Protein AF-A0A8S3IXT1-F1 (afdb_monomer)

Sequence (117 aa):
MEQIDNKIVPDGGWGWMIVLASFSIHFIMDGITYSMGLVFLDPMRAQLSLDRASVSAIFGILPAVTLGAGPIATVLTNMYGCRAVAIGGSCLASFGFLLSRLWANVWFYYFTIGIMG

InterPro domains:
  IPR036259 MFS transporter superfamily [SSF103473] (10-117)
  IPR050327 Proton-linked Monocarboxylate Transporter [PTHR11360] (10-116)

Solvent-accessible surface area (backbone atoms only — not comparable to full-atom values): 6520 Å² total; per-residue (Å²): 131,85,78,74,74,79,71,62,70,92,53,86,65,51,62,58,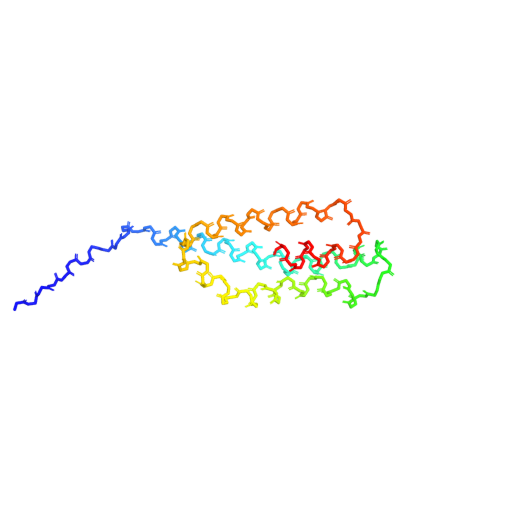56,52,52,54,50,54,50,50,52,51,52,52,52,53,46,49,53,59,46,45,51,69,69,43,39,65,60,49,24,67,74,68,72,51,57,69,67,65,50,51,45,31,50,53,38,24,60,52,44,61,64,66,39,48,66,59,53,51,55,46,30,74,75,63,33,63,68,56,48,52,52,53,50,52,53,44,22,52,48,16,56,60,54,47,74,78,54,101,42,72,71,51,39,39,45,19,49,10,68,41,64

Radius of gyration: 19.4 Å; Cα contacts (8 Å, |Δi|>4): 72; chains: 1; bounding box: 42×27×66 Å

Secondary structure (DSSP, 8-state):
---------TTTTTHHHHHHHHHHHHHHHHHHHHHHHHHSHHHHHHHHT--HHHHHHHHHHHHHHHHHTHHHHHHHHHHH-HHHHHHHHHHHHHHHHHHHTT---HHHHIIIIII--

Structure (mmCIF, N/CA/C/O backbone):
data_AF-A0A8S3IXT1-F1
#
_entry.id   AF-A0A8S3IXT1-F1
#
loop_
_atom_site.group_PDB
_atom_site.id
_atom_site.type_symbol
_atom_site.label_atom_id
_atom_site.label_alt_id
_atom_site.label_comp_id
_atom_site.label_asym_id
_atom_site.label_entity_id
_atom_site.label_seq_id
_atom_site.pdbx_PDB_ins_code
_atom_site.Cartn_x
_atom_site.Cartn_y
_atom_site.Cartn_z
_atom_site.occupancy
_atom_site.B_iso_or_equiv
_atom_site.auth_seq_id
_atom_site.auth_comp_id
_atom_site.auth_asym_id
_atom_site.auth_atom_id
_atom_site.pdbx_PDB_model_num
ATOM 1 N N . MET A 1 1 ? -24.420 -14.222 43.954 1.00 39.78 1 MET A N 1
ATOM 2 C CA . MET A 1 1 ? -25.395 -13.695 42.981 1.00 39.78 1 MET A CA 1
ATOM 3 C C . MET A 1 1 ? -24.589 -13.269 41.780 1.00 39.78 1 MET A C 1
ATOM 5 O O . MET A 1 1 ? -23.978 -12.209 41.813 1.00 39.78 1 MET A O 1
ATOM 9 N N . GLU A 1 2 ? -24.469 -14.182 40.821 1.00 48.75 2 GLU A N 1
ATOM 10 C CA . GLU A 1 2 ? -23.808 -13.955 39.541 1.00 48.75 2 GLU A CA 1
ATOM 11 C C . GLU A 1 2 ? -24.451 -12.721 38.901 1.00 48.75 2 GLU A C 1
ATOM 13 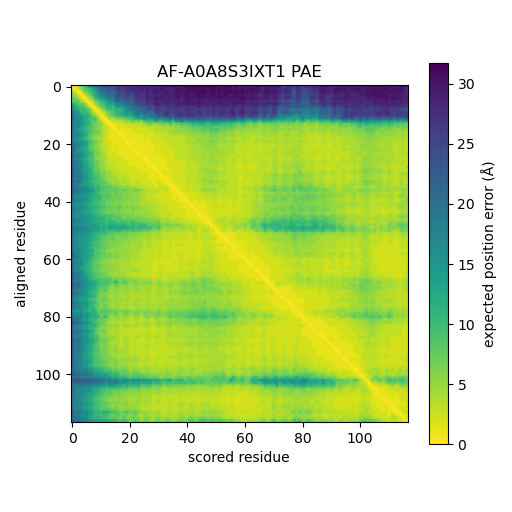O O . GLU A 1 2 ? -25.619 -12.755 38.515 1.00 48.75 2 GLU A O 1
ATOM 18 N N . GLN A 1 3 ? -23.738 -11.596 38.883 1.00 49.22 3 GLN A N 1
ATOM 19 C CA . GLN A 1 3 ? -24.082 -10.496 37.995 1.00 49.22 3 GLN A CA 1
ATOM 20 C C . GLN A 1 3 ? -23.773 -11.022 36.600 1.00 49.22 3 GLN A C 1
ATOM 22 O O . GLN A 1 3 ? -22.636 -10.950 36.140 1.00 49.22 3 GLN A O 1
ATOM 27 N N . ILE A 1 4 ? -24.774 -11.648 35.982 1.00 57.12 4 ILE A N 1
ATOM 28 C CA . ILE A 1 4 ? -24.783 -11.903 34.551 1.00 57.12 4 ILE A CA 1
ATOM 29 C C . ILE A 1 4 ? -24.755 -10.504 33.946 1.00 57.12 4 ILE A C 1
ATOM 31 O O . ILE A 1 4 ? -25.790 -9.845 33.847 1.00 57.12 4 ILE A O 1
ATOM 35 N N . ASP A 1 5 ? -23.544 -10.011 33.686 1.00 57.66 5 ASP A N 1
ATOM 36 C CA . ASP A 1 5 ? -23.299 -8.834 32.876 1.00 57.66 5 ASP A CA 1
ATOM 37 C C . ASP A 1 5 ? -24.062 -9.095 31.584 1.00 57.66 5 ASP A C 1
ATOM 39 O O . ASP A 1 5 ? -23.654 -9.905 30.747 1.00 57.66 5 ASP A O 1
ATOM 43 N N . ASN A 1 6 ? -25.252 -8.500 31.487 1.00 52.72 6 ASN A N 1
ATOM 44 C CA . ASN A 1 6 ? -26.011 -8.378 30.260 1.00 52.72 6 ASN A CA 1
ATOM 45 C C . ASN A 1 6 ? -25.159 -7.469 29.384 1.00 52.72 6 ASN A C 1
ATOM 47 O O . ASN A 1 6 ? -25.435 -6.281 29.225 1.00 52.72 6 ASN A O 1
ATOM 51 N N . LYS A 1 7 ? -24.074 -8.036 28.858 1.00 57.47 7 LYS A N 1
ATOM 52 C CA . LYS A 1 7 ? -23.223 -7.434 27.863 1.00 57.47 7 LYS A CA 1
ATOM 53 C C . LYS A 1 7 ? -24.076 -7.423 26.614 1.00 57.47 7 LYS A C 1
ATOM 55 O O . LYS A 1 7 ? -24.051 -8.357 25.815 1.00 57.47 7 LYS A O 1
ATOM 60 N N . ILE A 1 8 ? -24.933 -6.404 26.543 1.00 59.31 8 ILE A N 1
ATOM 61 C CA . ILE A 1 8 ? -25.712 -6.019 25.377 1.00 59.31 8 ILE A CA 1
ATOM 62 C C . ILE A 1 8 ? -24.760 -6.234 24.213 1.00 59.31 8 ILE A C 1
ATOM 64 O O . ILE A 1 8 ? -23.667 -5.667 24.244 1.00 59.31 8 ILE A O 1
ATOM 68 N N . VAL A 1 9 ? -25.101 -7.135 23.283 1.00 59.81 9 VAL A N 1
ATOM 69 C CA . VAL A 1 9 ? -24.277 -7.395 22.096 1.00 59.81 9 VAL A CA 1
ATOM 70 C C . VAL A 1 9 ? -23.877 -6.026 21.549 1.00 59.81 9 VAL A C 1
ATOM 72 O O . VAL A 1 9 ? -24.784 -5.304 21.131 1.00 59.81 9 VAL A O 1
ATOM 75 N N . PRO A 1 10 ? -22.590 -5.629 21.635 1.00 63.59 10 PRO A N 1
ATOM 76 C CA . PRO A 1 10 ? -22.231 -4.211 21.756 1.00 63.59 10 PRO A CA 1
ATOM 77 C C . PRO A 1 10 ? -22.604 -3.342 20.551 1.00 63.59 10 PRO A C 1
ATOM 79 O O . PRO A 1 10 ? -22.486 -2.128 20.620 1.00 63.59 10 PRO A O 1
ATOM 82 N N . ASP A 1 11 ? -23.113 -3.950 19.480 1.00 62.12 11 ASP A N 1
ATOM 83 C CA . ASP A 1 11 ? -23.242 -3.338 18.171 1.00 62.12 11 ASP A CA 1
ATOM 84 C C . ASP A 1 11 ? -24.508 -3.746 17.390 1.00 62.12 11 ASP A C 1
ATOM 86 O O . ASP A 1 11 ? -24.635 -3.386 16.227 1.00 62.12 11 ASP A O 1
ATOM 90 N N . GLY A 1 12 ? -25.458 -4.506 17.955 1.00 69.31 12 GLY A N 1
ATOM 91 C CA . GLY A 1 12 ? -26.777 -4.727 17.319 1.00 69.31 12 GLY A CA 1
ATOM 92 C C . GLY A 1 12 ? -26.772 -5.203 15.847 1.00 69.31 12 GLY A C 1
ATOM 93 O O . GLY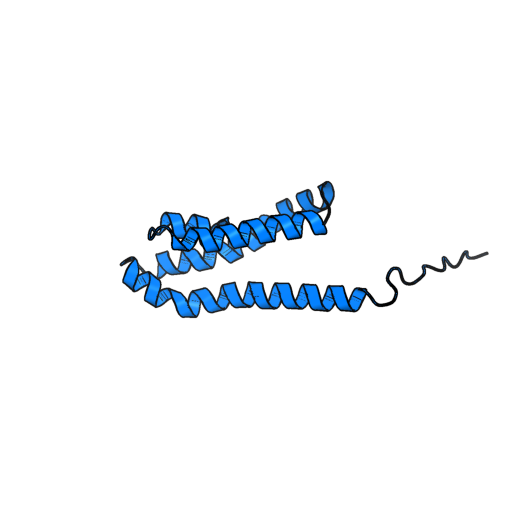 A 1 12 ? -27.691 -4.879 15.101 1.00 69.31 12 GLY A O 1
ATOM 94 N N . GLY A 1 13 ? -25.736 -5.932 15.408 1.00 80.75 13 GLY A N 1
ATOM 95 C CA . GLY A 1 13 ? -25.568 -6.396 14.021 1.00 80.75 13 GLY A CA 1
ATOM 96 C C . GLY A 1 13 ? -24.588 -5.588 13.153 1.00 80.75 13 GLY A C 1
ATOM 97 O O . GLY A 1 13 ? -24.221 -6.064 12.078 1.00 80.75 13 GLY A O 1
ATOM 98 N N . TRP A 1 14 ? -24.074 -4.442 13.621 1.00 85.06 14 TRP A N 1
ATOM 99 C CA . TRP A 1 14 ? -23.058 -3.638 12.913 1.00 85.06 14 TRP A CA 1
ATOM 100 C C . TRP A 1 14 ? -21.764 -4.404 12.601 1.00 85.06 14 TRP A C 1
ATOM 102 O O . TRP A 1 14 ? -21.058 -4.053 11.655 1.00 85.06 14 TRP A O 1
ATOM 112 N N . GLY A 1 15 ? -21.488 -5.497 13.320 1.00 87.69 15 GLY A N 1
ATOM 113 C CA . GLY A 1 15 ? -20.376 -6.400 13.018 1.00 87.69 15 GLY A CA 1
ATOM 114 C C . GLY A 1 15 ? -20.361 -6.890 11.563 1.00 87.69 15 GLY A C 1
ATOM 115 O O . GLY A 1 15 ? -19.292 -6.957 10.964 1.00 87.69 15 GLY A O 1
ATOM 116 N N . TRP A 1 16 ? -21.523 -7.136 10.942 1.00 89.75 16 TRP A N 1
ATOM 117 C CA . TRP A 1 16 ? -21.587 -7.548 9.531 1.00 89.75 16 TRP A CA 1
ATOM 118 C C . TRP A 1 16 ? -21.101 -6.464 8.565 1.00 89.75 16 TRP A C 1
ATOM 120 O O . TRP A 1 16 ? -20.443 -6.778 7.573 1.00 89.75 16 TRP A O 1
ATOM 130 N N . MET A 1 17 ? -21.359 -5.190 8.871 1.00 91.00 17 MET A N 1
ATOM 131 C CA . MET A 1 17 ? -20.857 -4.072 8.067 1.00 91.00 17 MET A CA 1
ATOM 132 C C . MET A 1 17 ? -19.336 -3.963 8.157 1.00 91.00 17 MET A C 1
ATOM 134 O O . MET A 1 17 ? -18.680 -3.693 7.154 1.00 91.00 17 MET A O 1
ATOM 138 N N . ILE A 1 18 ? -18.768 -4.221 9.339 1.00 89.69 18 ILE A N 1
ATOM 139 C CA . ILE A 1 18 ? -17.315 -4.243 9.543 1.00 89.69 18 ILE A CA 1
ATOM 140 C C . ILE A 1 18 ? -16.692 -5.388 8.739 1.00 89.69 18 ILE A C 1
ATOM 142 O O . ILE A 1 18 ? -15.716 -5.162 8.033 1.00 89.69 18 ILE A O 1
ATOM 146 N N . VAL A 1 19 ? -17.288 -6.586 8.765 1.00 92.31 19 VAL A N 1
ATOM 147 C CA . VAL A 1 19 ? -16.819 -7.735 7.970 1.00 92.31 19 VAL A CA 1
ATOM 148 C C . VAL A 1 19 ? -16.838 -7.421 6.473 1.00 92.31 19 VAL A C 1
ATOM 150 O O . VAL A 1 19 ? -15.839 -7.649 5.791 1.00 92.31 19 VAL A O 1
ATOM 153 N N . LEU A 1 20 ? -17.936 -6.853 5.964 1.00 94.56 20 LEU A N 1
ATOM 154 C CA . LEU A 1 20 ? -18.048 -6.470 4.556 1.00 94.56 20 LEU A CA 1
ATOM 155 C C . LEU A 1 20 ? -17.011 -5.403 4.171 1.00 94.56 20 LEU A C 1
ATOM 157 O O . LEU A 1 20 ? -16.395 -5.496 3.107 1.00 94.56 20 LEU A O 1
ATOM 161 N N . ALA A 1 21 ? -16.787 -4.414 5.039 1.00 91.50 21 ALA A N 1
ATOM 162 C CA . ALA A 1 21 ? -15.780 -3.381 4.827 1.00 91.50 21 ALA A CA 1
ATOM 163 C C . ALA A 1 21 ? -14.362 -3.970 4.811 1.00 91.50 21 ALA A C 1
ATOM 165 O O . ALA A 1 21 ? -13.603 -3.711 3.879 1.00 91.50 21 ALA A O 1
ATOM 166 N N . SER A 1 22 ? -14.018 -4.812 5.788 1.00 92.00 22 SER A N 1
ATOM 167 C CA . SER A 1 22 ? -12.726 -5.496 5.843 1.00 92.00 22 SER A CA 1
ATOM 168 C C . SER A 1 22 ? -12.501 -6.368 4.613 1.00 92.00 22 SER A C 1
ATOM 170 O O . SER A 1 22 ? -11.438 -6.277 4.006 1.00 92.00 22 SER A O 1
ATOM 172 N N . PHE A 1 23 ? -13.493 -7.159 4.200 1.00 94.31 23 PHE A N 1
ATOM 173 C CA . PHE A 1 23 ? -13.407 -7.965 2.982 1.00 94.31 23 PHE A CA 1
ATOM 174 C C . PHE A 1 23 ? -13.149 -7.098 1.745 1.00 94.31 23 PHE A C 1
ATOM 176 O O . PHE A 1 23 ? -12.244 -7.390 0.970 1.00 94.31 23 PHE A O 1
ATOM 183 N N . SER A 1 24 ? -13.897 -6.003 1.592 1.00 95.19 24 SER A N 1
ATOM 184 C CA . SER A 1 24 ? -13.762 -5.103 0.441 1.00 95.19 24 SER A CA 1
ATOM 185 C C . SER A 1 24 ? -12.373 -4.467 0.369 1.00 95.19 24 SER A C 1
ATOM 187 O O . SER A 1 24 ? -11.792 -4.390 -0.709 1.00 95.19 24 SER A O 1
ATOM 189 N N . ILE A 1 25 ? -11.814 -4.053 1.512 1.00 91.88 25 ILE A N 1
ATOM 190 C CA . ILE A 1 25 ? -10.465 -3.473 1.578 1.00 91.88 25 ILE A CA 1
ATOM 191 C C . ILE A 1 25 ? -9.415 -4.498 1.142 1.00 91.88 25 ILE A C 1
ATOM 193 O O . ILE A 1 25 ? -8.594 -4.181 0.288 1.00 91.88 25 ILE A O 1
ATOM 197 N N . HIS A 1 26 ? -9.458 -5.723 1.677 1.00 91.25 26 HIS A N 1
ATOM 198 C CA . HIS A 1 26 ? -8.494 -6.764 1.302 1.00 91.25 26 HIS A CA 1
ATOM 199 C C . HIS A 1 26 ? -8.647 -7.161 -0.167 1.00 91.25 26 HIS A C 1
ATOM 201 O O . HIS A 1 26 ? -7.656 -7.248 -0.879 1.00 91.25 26 HIS A O 1
ATOM 207 N N . PHE A 1 27 ? -9.883 -7.309 -0.651 1.00 94.50 27 PHE A N 1
ATOM 208 C CA . PHE A 1 27 ? -10.148 -7.617 -2.054 1.00 94.50 27 PHE A CA 1
ATOM 209 C C . PHE A 1 27 ? -9.549 -6.569 -3.001 1.00 94.50 27 PHE A C 1
ATOM 211 O O . PHE A 1 27 ? -8.923 -6.923 -3.998 1.00 94.50 27 PHE A O 1
ATOM 218 N N . ILE A 1 28 ? -9.706 -5.280 -2.681 1.00 92.19 28 ILE A N 1
ATOM 219 C CA . ILE A 1 28 ? -9.138 -4.191 -3.482 1.00 92.19 28 ILE A CA 1
ATOM 220 C C . ILE A 1 28 ? -7.607 -4.188 -3.381 1.00 92.19 28 ILE A C 1
ATOM 222 O O . ILE A 1 28 ? -6.941 -4.133 -4.411 1.00 92.19 28 ILE A O 1
ATOM 226 N N . MET A 1 29 ? -7.044 -4.270 -2.173 1.00 90.06 29 MET A N 1
ATOM 227 C CA . MET A 1 29 ? -5.593 -4.180 -1.957 1.00 90.06 29 MET A CA 1
ATOM 228 C C . MET A 1 29 ? -4.829 -5.357 -2.567 1.00 90.06 29 MET A C 1
ATOM 230 O O . MET A 1 29 ? -3.855 -5.155 -3.298 1.00 90.06 29 MET A O 1
ATOM 234 N N . ASP A 1 30 ? -5.299 -6.582 -2.340 1.00 90.31 30 ASP A N 1
ATOM 235 C CA . ASP A 1 30 ? -4.706 -7.777 -2.941 1.00 90.31 30 ASP A CA 1
ATOM 236 C C . ASP A 1 30 ? -4.933 -7.776 -4.457 1.00 90.31 30 ASP A C 1
ATOM 238 O O . ASP A 1 30 ? -4.028 -8.096 -5.230 1.00 90.31 30 ASP A O 1
ATOM 242 N N . GLY A 1 31 ? -6.115 -7.335 -4.904 1.00 91.69 31 GLY A N 1
ATOM 243 C CA . GLY A 1 31 ? -6.430 -7.162 -6.318 1.00 91.69 31 GLY A CA 1
ATOM 244 C C . GLY A 1 31 ? -5.439 -6.238 -7.025 1.00 91.69 31 GLY A C 1
ATOM 245 O O . GLY A 1 31 ? -4.912 -6.607 -8.075 1.00 91.69 31 GLY A O 1
ATOM 246 N N . ILE A 1 32 ? -5.135 -5.076 -6.440 1.00 88.94 32 ILE A N 1
ATOM 247 C CA . ILE A 1 32 ? -4.137 -4.127 -6.953 1.00 88.94 32 ILE A CA 1
ATOM 248 C C . ILE A 1 32 ? -2.749 -4.774 -6.964 1.00 88.94 32 ILE A C 1
ATOM 250 O O . ILE A 1 32 ? -2.102 -4.811 -8.011 1.00 88.94 32 ILE A O 1
ATOM 254 N N . THR A 1 33 ? -2.321 -5.344 -5.838 1.00 88.81 33 THR A N 1
ATOM 255 C CA . THR A 1 33 ? -0.972 -5.905 -5.667 1.00 88.81 33 THR A CA 1
ATOM 256 C C . THR A 1 33 ? -0.664 -6.992 -6.699 1.00 88.81 33 THR A C 1
ATOM 258 O O . THR A 1 33 ? 0.373 -6.947 -7.365 1.00 88.81 33 THR A O 1
ATOM 261 N N . TYR A 1 34 ? -1.580 -7.944 -6.897 1.00 86.62 34 TYR A N 1
ATOM 262 C CA . TYR A 1 34 ? -1.359 -9.055 -7.823 1.00 86.62 34 TYR A CA 1
ATOM 263 C C . TYR A 1 34 ? -1.643 -8.692 -9.283 1.00 86.62 34 TYR A C 1
ATOM 265 O O . TYR A 1 34 ? -0.928 -9.146 -10.180 1.00 86.62 34 TYR A O 1
ATOM 273 N N . SER A 1 35 ? -2.649 -7.854 -9.552 1.00 91.19 35 SER A N 1
ATOM 274 C CA . SER A 1 35 ? -3.000 -7.503 -10.934 1.00 91.19 35 SER A CA 1
ATOM 275 C C . SER A 1 35 ? -2.005 -6.524 -11.542 1.00 91.19 35 SER A C 1
ATOM 277 O O . SER A 1 35 ? -1.694 -6.637 -12.728 1.00 91.19 35 SER A O 1
ATOM 279 N N . MET A 1 36 ? -1.470 -5.577 -10.760 1.00 87.19 36 MET A N 1
ATOM 280 C CA . MET A 1 36 ? -0.553 -4.575 -11.303 1.00 87.19 36 MET A CA 1
ATOM 281 C C . MET A 1 36 ? 0.740 -5.201 -11.827 1.00 87.19 36 MET A C 1
ATOM 283 O O . MET A 1 36 ? 1.166 -4.877 -12.935 1.00 87.19 36 MET A O 1
ATOM 287 N N . GLY A 1 37 ? 1.321 -6.142 -11.078 1.00 84.56 37 GLY A N 1
ATOM 288 C CA . GLY A 1 37 ? 2.524 -6.857 -11.502 1.00 84.56 37 GLY A CA 1
ATOM 289 C C . GLY A 1 37 ? 2.312 -7.728 -12.743 1.00 84.56 37 GLY A C 1
ATOM 290 O O . GLY A 1 37 ? 3.234 -7.894 -13.533 1.00 84.56 37 GLY A O 1
ATOM 291 N N . LEU A 1 38 ? 1.101 -8.246 -12.962 1.00 88.94 38 LEU A N 1
ATOM 292 C CA . LEU A 1 38 ? 0.780 -9.022 -14.164 1.00 88.94 38 LEU A CA 1
ATOM 293 C C . LEU A 1 38 ? 0.518 -8.133 -15.385 1.00 88.94 38 LEU A C 1
ATOM 295 O O . LEU A 1 38 ? 0.991 -8.435 -16.476 1.00 88.94 38 LEU A O 1
ATOM 299 N N . VAL A 1 39 ? -0.231 -7.041 -15.214 1.00 90.56 39 VAL A N 1
ATOM 300 C CA . VAL A 1 39 ? -0.703 -6.204 -16.328 1.00 90.56 39 VAL A CA 1
ATOM 301 C C . VAL A 1 39 ? 0.327 -5.152 -16.745 1.00 90.56 39 VAL A C 1
ATOM 303 O O . VAL A 1 39 ? 0.487 -4.889 -17.936 1.00 90.56 39 VAL A O 1
ATOM 306 N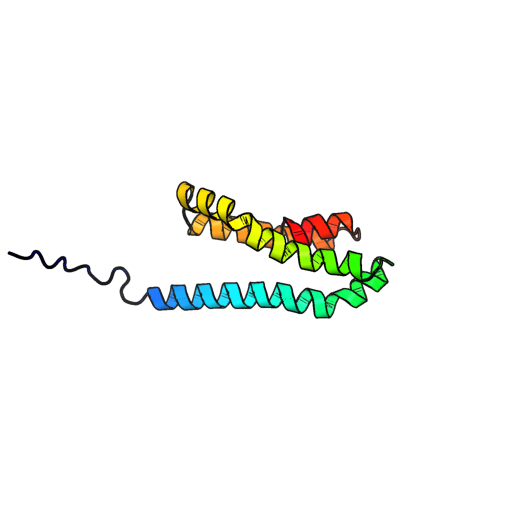 N . PHE A 1 40 ? 1.036 -4.538 -15.794 1.00 87.94 40 PHE A N 1
ATOM 307 C CA . PHE A 1 40 ? 1.894 -3.377 -16.067 1.00 87.94 40 PHE A CA 1
ATOM 308 C C . PHE A 1 40 ? 3.380 -3.701 -16.192 1.00 87.94 40 PHE A C 1
ATOM 310 O O . PHE A 1 40 ? 4.134 -2.841 -16.641 1.00 87.94 40 PHE A O 1
ATOM 317 N N . LEU A 1 41 ? 3.818 -4.919 -15.868 1.00 89.69 41 LEU A N 1
ATOM 318 C CA . LEU A 1 41 ? 5.238 -5.276 -15.901 1.00 89.69 41 LEU A CA 1
ATOM 319 C C . LEU A 1 41 ? 5.849 -5.160 -17.301 1.00 89.69 41 LEU A C 1
ATOM 321 O O . LEU A 1 41 ? 6.866 -4.485 -17.457 1.00 89.69 41 LEU A O 1
ATOM 325 N N . ASP A 1 42 ? 5.248 -5.767 -18.326 1.00 89.94 42 ASP A N 1
ATOM 326 C CA . ASP A 1 42 ? 5.796 -5.693 -19.687 1.00 89.94 42 ASP A CA 1
ATOM 327 C C . ASP A 1 42 ? 5.671 -4.276 -20.302 1.00 89.94 42 ASP A C 1
ATOM 329 O O . ASP A 1 42 ? 6.665 -3.791 -20.854 1.00 89.94 42 ASP A O 1
ATOM 333 N N . PRO A 1 43 ? 4.541 -3.547 -20.155 1.00 89.56 43 PRO A N 1
ATOM 334 C CA . PRO A 1 43 ? 4.445 -2.148 -20.581 1.00 89.56 43 PRO A CA 1
ATOM 335 C C . PRO A 1 43 ? 5.464 -1.219 -19.905 1.00 89.56 43 PRO A C 1
ATOM 337 O O . PRO A 1 43 ? 6.131 -0.442 -20.589 1.00 89.56 43 PRO A O 1
ATOM 340 N N . MET A 1 44 ? 5.633 -1.308 -18.581 1.00 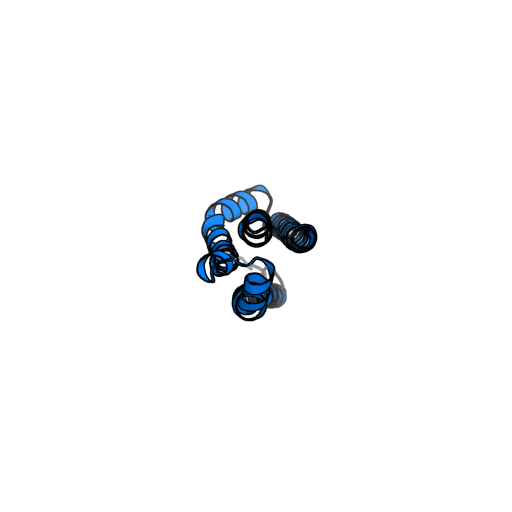88.44 44 MET A N 1
ATOM 341 C CA . MET A 1 44 ? 6.598 -0.476 -17.851 1.00 88.44 44 MET A CA 1
ATOM 342 C C . MET A 1 44 ? 8.036 -0.823 -18.221 1.00 88.44 44 MET A C 1
ATOM 344 O O . MET A 1 44 ? 8.868 0.072 -18.359 1.00 88.44 44 MET A O 1
ATOM 348 N N . ARG A 1 45 ? 8.334 -2.107 -18.444 1.00 90.12 45 ARG A N 1
ATOM 349 C CA . ARG A 1 45 ? 9.638 -2.547 -18.946 1.00 90.12 45 ARG A CA 1
ATOM 350 C C . ARG A 1 45 ? 9.960 -1.918 -20.298 1.00 90.12 45 ARG A C 1
ATOM 352 O O . ARG A 1 45 ? 11.069 -1.420 -20.475 1.00 90.12 45 ARG A O 1
ATOM 359 N N . ALA A 1 46 ? 9.004 -1.913 -21.227 1.00 88.56 46 ALA A N 1
ATOM 360 C CA . ALA A 1 46 ? 9.185 -1.306 -22.542 1.00 88.56 46 ALA A CA 1
ATOM 361 C C . ALA A 1 46 ? 9.378 0.219 -22.456 1.00 88.56 46 ALA A C 1
ATOM 363 O O . ALA A 1 46 ? 10.232 0.766 -23.146 1.00 88.56 46 ALA A O 1
ATOM 364 N N . GLN A 1 47 ? 8.633 0.899 -21.580 1.00 87.06 47 GLN A N 1
ATOM 365 C CA . GLN A 1 47 ? 8.732 2.352 -21.401 1.00 87.06 47 GLN A CA 1
ATOM 366 C C . GLN A 1 47 ? 10.035 2.789 -20.723 1.00 87.06 47 GLN A C 1
ATOM 368 O O . GLN A 1 47 ? 10.637 3.779 -21.126 1.00 87.06 47 GLN A O 1
ATOM 373 N N . LEU A 1 48 ? 10.481 2.055 -19.703 1.00 85.31 48 LEU A N 1
ATOM 374 C CA . LEU A 1 48 ? 11.673 2.393 -18.923 1.00 85.31 48 LEU A CA 1
ATOM 375 C C . LEU A 1 48 ? 12.962 1.804 -19.515 1.00 85.31 48 LEU A C 1
ATOM 377 O O . LEU A 1 48 ? 14.046 2.184 -19.084 1.00 85.31 48 LEU A O 1
ATOM 381 N N . SER A 1 49 ? 12.861 0.889 -20.488 1.00 87.00 49 SER A N 1
ATOM 382 C CA . SER A 1 49 ? 13.995 0.143 -21.064 1.00 87.00 49 SER A CA 1
ATOM 383 C C . SER A 1 49 ? 14.879 -0.534 -20.003 1.00 87.00 49 SER A C 1
ATOM 385 O O . SER A 1 49 ? 16.099 -0.610 -20.142 1.00 87.00 49 SER A O 1
ATOM 387 N N . LEU A 1 50 ? 14.260 -1.017 -18.922 1.00 88.56 50 LEU A N 1
ATOM 388 C CA . LEU A 1 50 ? 14.936 -1.679 -17.804 1.00 88.56 50 LEU A CA 1
ATOM 389 C C . LEU A 1 50 ? 14.797 -3.199 -17.869 1.00 88.56 50 LEU A C 1
ATOM 391 O O . LEU A 1 50 ? 14.009 -3.751 -18.642 1.00 88.56 50 LEU A O 1
ATOM 395 N N . ASP A 1 51 ? 15.571 -3.885 -17.030 1.00 90.38 51 ASP A N 1
ATOM 396 C CA . ASP A 1 51 ? 15.417 -5.321 -16.858 1.00 90.38 51 ASP A CA 1
ATOM 397 C C . ASP A 1 51 ? 14.096 -5.670 -16.150 1.00 90.38 51 ASP A C 1
ATOM 399 O O . ASP A 1 51 ? 13.557 -4.900 -15.345 1.00 90.38 51 ASP A O 1
ATOM 403 N N . ARG A 1 52 ? 13.584 -6.870 -16.440 1.00 88.38 52 ARG A N 1
ATOM 404 C CA . ARG A 1 52 ? 12.363 -7.399 -15.827 1.00 88.38 52 ARG A CA 1
ATOM 405 C C . ARG A 1 52 ? 12.479 -7.446 -14.303 1.00 88.38 52 ARG A C 1
ATOM 407 O O . ARG A 1 52 ? 11.493 -7.139 -13.637 1.00 88.38 52 ARG A O 1
ATOM 414 N N . ALA A 1 53 ? 13.651 -7.775 -13.753 1.00 90.94 53 ALA A N 1
ATOM 415 C CA . ALA A 1 53 ? 13.849 -7.833 -12.309 1.00 90.94 53 ALA A CA 1
ATOM 416 C C . ALA A 1 53 ? 13.634 -6.461 -11.652 1.00 90.94 53 ALA A C 1
ATOM 418 O O . ALA A 1 53 ? 12.891 -6.361 -10.676 1.00 90.94 53 ALA A O 1
ATOM 419 N N . SER A 1 54 ? 14.197 -5.393 -12.224 1.00 89.62 54 SER A N 1
ATOM 420 C CA . SER A 1 54 ? 14.054 -4.030 -11.695 1.00 89.62 54 SER A CA 1
ATOM 421 C C . SER A 1 54 ? 12.600 -3.559 -11.701 1.00 89.62 54 SER A C 1
ATOM 423 O O . SER A 1 54 ? 12.111 -3.032 -10.709 1.00 89.62 54 SER A O 1
ATOM 425 N N . VAL A 1 55 ? 11.866 -3.802 -12.788 1.00 90.81 55 VAL A N 1
ATOM 426 C CA . VAL A 1 55 ? 10.445 -3.424 -12.852 1.00 90.81 55 VAL A CA 1
ATOM 427 C C . VAL A 1 55 ? 9.598 -4.280 -11.906 1.00 90.81 55 VAL A C 1
ATOM 429 O O . VAL A 1 55 ? 8.731 -3.756 -11.214 1.00 90.81 55 VAL A O 1
ATOM 432 N N . SER A 1 56 ? 9.881 -5.583 -11.802 1.00 91.44 56 SER A N 1
ATOM 433 C CA . SER A 1 56 ? 9.174 -6.473 -10.871 1.00 91.44 56 SER A CA 1
ATOM 434 C C . SER A 1 56 ? 9.388 -6.092 -9.403 1.00 91.44 56 SER A C 1
ATOM 436 O O . SER A 1 56 ? 8.479 -6.247 -8.588 1.00 91.44 56 SER A O 1
ATOM 438 N N . ALA A 1 57 ? 10.552 -5.524 -9.072 1.00 92.06 57 ALA A N 1
ATOM 439 C CA . ALA A 1 57 ? 10.855 -5.065 -7.725 1.00 92.06 57 ALA A CA 1
ATOM 440 C C . ALA A 1 57 ? 9.933 -3.916 -7.286 1.00 92.06 57 ALA A C 1
ATOM 442 O O . ALA A 1 57 ? 9.603 -3.845 -6.108 1.00 92.06 57 ALA A O 1
ATOM 443 N N . ILE A 1 58 ? 9.447 -3.072 -8.209 1.00 90.56 58 ILE A N 1
ATOM 444 C CA . ILE A 1 58 ? 8.488 -1.997 -7.891 1.00 90.56 58 ILE A CA 1
ATOM 445 C C . ILE A 1 58 ? 7.228 -2.592 -7.257 1.00 90.56 58 ILE A C 1
ATOM 447 O O . ILE A 1 58 ? 6.794 -2.149 -6.196 1.00 90.56 58 ILE A O 1
ATOM 451 N N . PHE A 1 59 ? 6.685 -3.640 -7.878 1.00 90.12 59 PHE A N 1
ATOM 452 C CA . PHE A 1 59 ? 5.484 -4.322 -7.400 1.00 90.12 59 PHE A CA 1
ATOM 453 C C . PHE A 1 59 ? 5.749 -5.220 -6.188 1.00 90.12 59 PHE A C 1
ATOM 455 O O . PHE A 1 59 ? 4.836 -5.461 -5.410 1.00 90.12 59 PHE A O 1
ATOM 462 N N . GLY A 1 60 ? 6.982 -5.707 -6.008 1.00 92.06 60 GLY A N 1
ATOM 463 C CA . GLY A 1 60 ? 7.373 -6.514 -4.847 1.00 92.06 60 GLY A CA 1
ATOM 464 C C . GLY A 1 60 ? 7.624 -5.700 -3.572 1.00 92.06 60 GLY A C 1
ATOM 465 O O . GLY A 1 60 ? 7.414 -6.209 -2.473 1.00 92.06 60 GLY A O 1
ATOM 466 N N . ILE A 1 61 ? 8.046 -4.438 -3.697 1.00 93.06 61 ILE A N 1
ATOM 467 C CA . ILE A 1 61 ? 8.287 -3.553 -2.547 1.00 93.06 61 ILE A CA 1
ATOM 468 C C . ILE A 1 61 ? 6.976 -3.180 -1.853 1.00 93.06 61 ILE A C 1
ATOM 470 O O . ILE A 1 61 ? 6.949 -3.186 -0.627 1.00 93.06 61 ILE A O 1
ATOM 474 N N . LEU A 1 62 ? 5.898 -2.931 -2.606 1.00 90.81 62 LEU A N 1
ATOM 475 C CA . LEU A 1 62 ? 4.573 -2.604 -2.062 1.00 90.81 62 LEU A CA 1
ATOM 476 C C . LEU A 1 62 ? 4.133 -3.590 -0.951 1.00 90.81 62 LEU A C 1
ATOM 478 O O . LEU A 1 62 ? 4.041 -3.173 0.204 1.00 90.81 62 LEU A O 1
ATOM 482 N N . PRO A 1 63 ? 3.954 -4.903 -1.214 1.00 91.94 63 PRO A N 1
ATOM 483 C CA . PRO A 1 63 ? 3.549 -5.847 -0.175 1.00 91.94 63 PRO A CA 1
ATOM 484 C C . PRO A 1 63 ? 4.615 -6.023 0.914 1.00 91.94 63 PRO A C 1
ATOM 486 O O . PRO A 1 63 ? 4.269 -6.265 2.070 1.00 91.94 63 PRO A O 1
ATOM 489 N N . ALA A 1 64 ? 5.907 -5.877 0.593 1.00 93.00 64 ALA A N 1
ATOM 490 C CA . ALA A 1 64 ? 6.968 -5.936 1.598 1.00 93.00 64 ALA A CA 1
ATOM 491 C C . ALA A 1 64 ? 6.851 -4.791 2.617 1.00 93.00 64 ALA A C 1
ATOM 493 O O . ALA A 1 64 ? 6.996 -5.019 3.819 1.00 93.00 64 ALA A O 1
ATOM 494 N N . VAL A 1 65 ? 6.542 -3.577 2.155 1.00 92.25 65 VAL A N 1
ATOM 495 C CA . VAL A 1 65 ? 6.299 -2.412 3.011 1.00 92.25 65 VAL A CA 1
ATOM 496 C C . VAL A 1 65 ? 4.996 -2.584 3.783 1.00 92.25 65 VAL A C 1
ATOM 498 O O . VAL A 1 65 ? 5.005 -2.377 4.993 1.00 92.25 65 VAL A O 1
ATOM 501 N N . THR A 1 66 ? 3.906 -3.031 3.149 1.00 90.06 66 THR A N 1
ATOM 502 C CA . THR A 1 66 ? 2.626 -3.273 3.839 1.00 90.06 66 THR A CA 1
ATOM 503 C C . THR A 1 66 ? 2.783 -4.251 5.005 1.00 90.06 66 THR A C 1
ATOM 505 O O . THR A 1 66 ? 2.313 -3.985 6.111 1.00 90.06 66 THR A O 1
ATOM 508 N N . LEU A 1 67 ? 3.494 -5.361 4.787 1.00 90.50 67 LEU A N 1
ATOM 509 C CA . LEU A 1 67 ? 3.761 -6.361 5.823 1.00 90.50 67 LEU A CA 1
ATOM 510 C C . LEU A 1 67 ? 4.755 -5.844 6.873 1.00 90.50 67 LEU A C 1
ATOM 512 O O . LEU A 1 67 ? 4.567 -6.064 8.071 1.00 90.50 67 LEU A O 1
ATOM 516 N N . GLY A 1 68 ? 5.790 -5.118 6.444 1.00 92.31 68 GLY A N 1
ATOM 517 C CA . GLY A 1 68 ? 6.789 -4.517 7.329 1.00 92.31 68 GLY A CA 1
ATOM 518 C C . GLY A 1 68 ? 6.247 -3.374 8.196 1.00 92.31 68 GLY A C 1
ATOM 519 O O . GLY A 1 68 ? 6.759 -3.139 9.290 1.00 92.31 68 GLY A O 1
ATOM 520 N N . ALA A 1 69 ? 5.187 -2.690 7.760 1.00 90.62 69 ALA A N 1
ATOM 521 C CA . ALA A 1 69 ? 4.580 -1.567 8.472 1.00 90.62 69 ALA A CA 1
ATOM 522 C C . ALA A 1 69 ? 3.707 -1.992 9.668 1.00 90.62 69 ALA A C 1
ATOM 524 O O . ALA A 1 69 ? 3.261 -1.129 10.425 1.00 90.62 69 ALA A O 1
ATOM 525 N N . GLY A 1 70 ? 3.484 -3.295 9.887 1.00 90.38 70 GLY A N 1
ATOM 526 C CA . GLY A 1 70 ? 2.624 -3.825 10.955 1.00 90.38 70 GLY A CA 1
ATOM 527 C C . GLY A 1 70 ? 2.878 -3.234 12.356 1.00 90.38 70 GLY A C 1
ATOM 528 O O . GLY A 1 70 ? 1.925 -2.775 12.996 1.00 90.38 70 GLY A O 1
ATOM 529 N N . PRO A 1 71 ? 4.134 -3.159 12.844 1.00 93.00 71 PRO A N 1
ATOM 530 C CA . PRO A 1 71 ? 4.441 -2.547 14.139 1.00 93.00 71 PRO A CA 1
ATOM 531 C C . PRO A 1 71 ? 4.096 -1.053 14.193 1.00 93.00 71 PRO A C 1
ATOM 533 O O . PRO A 1 71 ? 3.510 -0.584 15.167 1.00 93.00 71 PRO A O 1
ATOM 536 N N . ILE A 1 72 ? 4.407 -0.308 13.129 1.00 92.56 72 ILE A N 1
ATOM 537 C CA . ILE A 1 72 ? 4.138 1.134 13.030 1.00 92.56 72 ILE A CA 1
ATOM 538 C C . ILE A 1 72 ? 2.626 1.381 13.028 1.00 92.56 72 ILE A C 1
ATOM 540 O O . ILE A 1 72 ? 2.131 2.214 13.788 1.00 92.56 72 ILE A O 1
ATOM 544 N N . ALA A 1 73 ? 1.881 0.610 12.234 1.00 90.81 73 ALA A N 1
ATOM 545 C CA . ALA A 1 73 ? 0.425 0.666 12.190 1.00 90.81 73 ALA A CA 1
ATOM 546 C C . ALA A 1 73 ? -0.197 0.345 13.560 1.00 90.81 73 ALA A C 1
ATOM 548 O O . ALA A 1 73 ? -1.154 0.999 13.974 1.00 90.81 73 ALA A O 1
ATOM 549 N N . THR A 1 74 ? 0.377 -0.599 14.309 1.00 93.31 74 THR A N 1
ATOM 550 C CA . THR A 1 74 ? -0.084 -0.943 15.664 1.00 93.31 74 THR A CA 1
ATOM 551 C C . THR A 1 74 ? 0.108 0.223 16.636 1.00 93.31 74 THR A C 1
ATOM 553 O O . THR A 1 74 ? -0.819 0.594 17.352 1.00 93.31 74 THR A O 1
ATOM 556 N N . VAL A 1 75 ? 1.283 0.861 16.633 1.00 95.62 75 VAL A N 1
ATOM 557 C CA . VAL A 1 75 ? 1.549 2.025 17.495 1.00 95.62 75 VAL A CA 1
ATOM 558 C C . VAL A 1 75 ? 0.622 3.188 17.137 1.00 95.62 75 VAL A C 1
ATOM 560 O O . VAL A 1 75 ? 0.013 3.790 18.020 1.00 95.62 75 VAL A O 1
ATOM 563 N N . LEU A 1 76 ? 0.460 3.480 15.844 1.00 91.94 76 LEU A N 1
ATOM 564 C CA . LEU A 1 76 ? -0.398 4.570 15.381 1.00 91.94 76 LEU A CA 1
ATOM 565 C C . LEU A 1 76 ? -1.871 4.335 15.722 1.00 91.94 76 LEU A C 1
ATOM 567 O O . LEU A 1 76 ? -2.540 5.260 16.178 1.00 91.94 76 LEU A O 1
ATOM 571 N N . THR A 1 77 ? -2.383 3.117 15.535 1.00 94.12 77 THR A N 1
ATOM 572 C CA . THR A 1 77 ? -3.781 2.802 15.871 1.00 94.12 77 THR A CA 1
ATOM 573 C C . THR A 1 77 ? -4.029 2.838 17.375 1.00 94.12 77 THR A C 1
ATOM 575 O O . THR A 1 77 ? -5.103 3.271 17.784 1.00 94.12 77 THR A O 1
ATOM 578 N N . ASN A 1 78 ? -3.038 2.492 18.201 1.00 94.44 78 ASN A N 1
ATOM 579 C CA . ASN A 1 78 ? -3.141 2.615 19.655 1.00 94.44 78 ASN A CA 1
ATOM 580 C C . ASN A 1 78 ? -3.150 4.082 20.132 1.00 94.44 78 ASN A C 1
ATOM 582 O O . ASN A 1 78 ? -3.816 4.399 21.112 1.00 94.44 78 ASN A O 1
ATOM 586 N N . MET A 1 79 ? -2.443 4.987 19.441 1.00 94.56 79 MET A N 1
ATOM 587 C CA . MET A 1 79 ? -2.400 6.413 19.805 1.00 94.56 79 MET A CA 1
ATOM 588 C C . MET A 1 79 ? -3.562 7.237 19.229 1.00 94.56 79 MET A C 1
ATOM 590 O O . MET A 1 79 ? -4.110 8.087 19.926 1.00 94.56 79 MET A O 1
ATOM 594 N N . TYR A 1 80 ? -3.934 7.010 17.964 1.00 91.56 80 TYR A N 1
ATOM 595 C CA . TYR A 1 80 ? -4.894 7.846 17.220 1.00 91.56 80 TYR A CA 1
ATOM 596 C C . TYR A 1 80 ? -6.218 7.138 16.886 1.00 91.56 80 TYR A C 1
ATOM 598 O O . TYR A 1 80 ? -7.145 7.765 16.370 1.00 91.56 80 TYR A O 1
ATOM 606 N N . GLY A 1 81 ? -6.325 5.839 17.171 1.00 91.88 81 GLY A N 1
ATOM 607 C CA . GLY A 1 81 ? -7.489 5.012 16.856 1.00 91.88 81 GLY A CA 1
ATOM 608 C C . GLY A 1 81 ? -7.512 4.488 15.414 1.00 91.88 81 GLY A C 1
ATOM 609 O O . GLY A 1 81 ? -6.956 5.081 14.489 1.00 91.88 81 GLY A O 1
ATOM 610 N N . CYS A 1 82 ? -8.221 3.376 15.193 1.00 88.62 82 CYS A N 1
ATOM 611 C CA . CYS A 1 82 ? -8.262 2.694 13.891 1.00 88.62 82 CYS A CA 1
ATOM 612 C C . CYS A 1 82 ? -8.843 3.554 12.758 1.00 88.62 82 CYS A C 1
ATOM 614 O O . CYS A 1 82 ? -8.354 3.504 11.633 1.00 88.62 82 CYS A O 1
ATOM 616 N N . ARG A 1 83 ? -9.876 4.363 13.040 1.00 90.00 83 ARG A N 1
ATOM 617 C CA . ARG A 1 83 ? -10.576 5.151 12.008 1.00 90.00 83 ARG A CA 1
ATOM 618 C C . ARG A 1 83 ? -9.696 6.251 11.417 1.00 90.00 83 ARG A C 1
ATOM 620 O O . ARG A 1 83 ? -9.637 6.385 10.200 1.00 90.00 83 ARG A O 1
ATOM 627 N N . ALA A 1 84 ? -9.018 7.025 12.264 1.00 92.62 84 ALA A N 1
ATOM 628 C CA . ALA A 1 84 ? -8.171 8.127 11.812 1.00 92.62 84 ALA A CA 1
ATOM 629 C C . ALA A 1 84 ? -6.961 7.611 11.022 1.00 92.62 84 ALA A C 1
ATOM 631 O O . ALA A 1 84 ? -6.652 8.139 9.955 1.00 92.62 84 ALA A O 1
ATOM 632 N N . VAL A 1 85 ? -6.331 6.535 11.504 1.00 93.81 85 VAL A N 1
ATOM 633 C CA . VAL A 1 85 ? -5.185 5.909 10.832 1.00 93.81 85 VAL A CA 1
ATOM 634 C C . VAL A 1 85 ? -5.586 5.311 9.484 1.00 93.81 85 VAL A C 1
ATOM 636 O O . VAL A 1 85 ? -4.879 5.526 8.504 1.00 93.81 85 VAL A O 1
ATOM 639 N N . ALA A 1 86 ? -6.739 4.637 9.398 1.00 91.50 86 ALA A N 1
ATOM 640 C CA . ALA A 1 86 ? -7.236 4.090 8.134 1.00 91.50 86 ALA A CA 1
ATOM 641 C C . ALA A 1 86 ? -7.499 5.189 7.089 1.00 91.50 86 ALA A C 1
ATOM 643 O O . ALA A 1 86 ? -7.080 5.056 5.940 1.00 91.50 86 ALA A O 1
ATOM 644 N N . ILE A 1 87 ? -8.134 6.300 7.487 1.00 93.56 87 ILE A N 1
ATOM 645 C CA . ILE A 1 87 ? -8.375 7.439 6.587 1.00 93.56 87 ILE A CA 1
ATOM 646 C C . ILE A 1 87 ? -7.040 8.052 6.145 1.00 93.56 87 ILE A C 1
ATOM 648 O O . ILE A 1 87 ? -6.819 8.221 4.947 1.00 93.56 87 ILE A O 1
ATOM 652 N N . GLY A 1 88 ? -6.126 8.317 7.082 1.00 94.50 88 GLY A N 1
ATOM 653 C CA . GLY A 1 88 ? -4.808 8.879 6.780 1.00 94.50 88 GLY A CA 1
ATOM 654 C C . GLY A 1 88 ? -3.997 8.015 5.810 1.00 94.50 88 GLY A C 1
ATOM 655 O O . GLY A 1 88 ? -3.485 8.532 4.819 1.00 94.50 88 GLY A O 1
ATOM 656 N N . GLY A 1 89 ? -3.950 6.700 6.045 1.00 91.69 89 GLY A N 1
ATOM 657 C CA . GLY A 1 89 ? -3.289 5.744 5.154 1.00 91.69 89 GLY A CA 1
ATOM 658 C C . GLY A 1 89 ? -3.926 5.699 3.764 1.00 91.69 89 GLY A C 1
ATOM 659 O O . GLY A 1 89 ? -3.217 5.761 2.767 1.00 91.69 89 GLY A O 1
ATOM 660 N N . SER A 1 90 ? -5.262 5.692 3.677 1.00 92.06 90 SER A N 1
ATOM 661 C CA . SER A 1 90 ? -5.961 5.681 2.383 1.00 92.06 90 SER A CA 1
ATOM 662 C C . SER A 1 90 ? -5.723 6.952 1.556 1.00 92.06 90 SER A C 1
ATOM 664 O O . SER A 1 90 ? -5.547 6.875 0.338 1.00 92.06 90 SER A O 1
ATOM 666 N N . CYS A 1 91 ? -5.653 8.119 2.206 1.00 94.69 91 CYS A N 1
ATOM 667 C CA . CYS A 1 91 ? -5.306 9.379 1.551 1.00 94.69 91 CYS A CA 1
ATOM 668 C C . CYS A 1 91 ? -3.855 9.370 1.059 1.00 94.69 91 CYS A C 1
ATOM 670 O O . CYS A 1 91 ? -3.591 9.820 -0.056 1.00 94.69 91 CYS A O 1
ATOM 672 N N . LEU A 1 92 ? -2.929 8.844 1.869 1.00 92.75 92 LEU A N 1
ATOM 673 C CA . LEU A 1 92 ? -1.516 8.728 1.513 1.00 92.75 92 LEU A CA 1
ATOM 674 C C . LEU A 1 92 ? -1.319 7.816 0.294 1.00 92.75 92 LEU A C 1
ATOM 676 O O . LEU A 1 92 ? -0.697 8.248 -0.674 1.00 92.75 92 LEU A O 1
ATOM 680 N N . ALA A 1 93 ? -1.929 6.628 0.305 1.00 91.75 93 ALA A N 1
ATOM 681 C CA . ALA A 1 93 ? -1.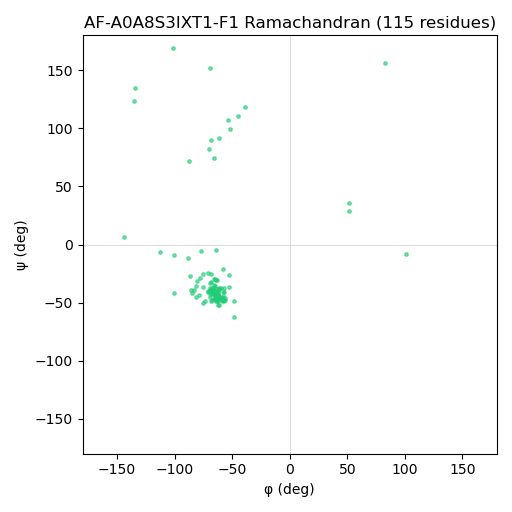896 5.681 -0.810 1.00 91.75 93 ALA A CA 1
ATOM 682 C C . ALA A 1 93 ? -2.481 6.297 -2.086 1.00 91.75 93 ALA A C 1
ATOM 684 O O . ALA A 1 93 ? -1.847 6.303 -3.142 1.00 91.75 93 ALA A O 1
ATOM 685 N N . SER A 1 94 ? -3.659 6.923 -1.980 1.00 92.00 94 SER A N 1
ATOM 686 C CA . SER A 1 94 ? -4.301 7.610 -3.110 1.00 92.00 94 SER A CA 1
ATOM 687 C C . SER A 1 94 ? -3.398 8.693 -3.704 1.00 92.00 94 SER A C 1
ATOM 689 O O . SER A 1 94 ? -3.297 8.828 -4.924 1.00 92.00 94 SER A O 1
ATOM 691 N N . PHE A 1 95 ? -2.711 9.454 -2.850 1.00 93.12 95 PHE A N 1
ATOM 692 C CA . PHE A 1 95 ? -1.766 10.472 -3.287 1.00 93.12 95 PHE A CA 1
ATOM 693 C C . PHE A 1 95 ? -0.522 9.864 -3.947 1.00 93.12 95 PHE A C 1
ATOM 695 O O . PHE A 1 95 ? -0.097 10.363 -4.988 1.00 93.12 95 PHE A O 1
ATOM 702 N N . GLY A 1 96 ? 0.015 8.763 -3.412 1.00 90.38 96 GLY A N 1
ATOM 703 C CA . GLY A 1 96 ? 1.121 8.009 -4.009 1.00 90.38 96 GLY A CA 1
ATOM 704 C C . GLY A 1 96 ? 0.801 7.537 -5.430 1.00 90.38 96 GLY A C 1
ATOM 705 O O . GLY A 1 96 ? 1.557 7.817 -6.366 1.00 90.38 96 GLY A O 1
ATOM 706 N N . PHE A 1 97 ? -0.371 6.929 -5.629 1.00 88.75 97 PHE A N 1
ATOM 707 C CA . PHE A 1 97 ? -0.818 6.490 -6.954 1.00 88.75 97 PHE A CA 1
ATOM 708 C C . PHE A 1 97 ? -1.043 7.656 -7.927 1.00 88.75 97 PHE A C 1
ATOM 710 O O . PHE A 1 97 ? -0.659 7.563 -9.094 1.00 88.75 97 PHE A O 1
ATOM 717 N N . LEU A 1 98 ? -1.616 8.774 -7.468 1.00 91.00 98 LEU A N 1
ATOM 718 C CA . LEU A 1 98 ? -1.799 9.966 -8.306 1.00 91.00 98 LEU A CA 1
ATOM 719 C C . LEU A 1 98 ? -0.462 10.601 -8.705 1.00 91.00 98 LEU A C 1
ATOM 721 O O . LEU A 1 98 ? -0.279 10.968 -9.869 1.00 91.00 98 LEU A O 1
ATOM 725 N N . LEU A 1 99 ? 0.482 10.699 -7.764 1.00 89.25 99 LEU A N 1
ATOM 726 C CA . LEU A 1 99 ? 1.822 11.223 -8.019 1.00 89.25 99 LEU A CA 1
ATOM 727 C C . LEU A 1 99 ? 2.570 10.383 -9.046 1.00 89.25 99 LEU A C 1
ATOM 729 O O . LEU A 1 99 ? 3.251 10.955 -9.896 1.00 89.25 99 LEU A O 1
ATOM 733 N N . SER A 1 100 ? 2.399 9.060 -9.017 1.00 87.38 100 SER A N 1
ATOM 734 C CA . SER A 1 100 ? 3.045 8.115 -9.935 1.00 87.38 100 SER A CA 1
ATOM 735 C C . SER A 1 100 ? 2.849 8.464 -11.421 1.00 87.38 100 SER A C 1
ATOM 737 O O . SER A 1 100 ? 3.697 8.164 -12.261 1.00 87.38 100 SER A O 1
ATOM 739 N N . ARG A 1 101 ? 1.764 9.175 -11.763 1.00 84.19 101 ARG A N 1
ATOM 740 C CA . ARG A 1 101 ? 1.479 9.620 -13.135 1.00 84.19 101 ARG A CA 1
ATOM 741 C C . ARG A 1 101 ? 2.405 10.732 -13.637 1.00 84.19 101 ARG A C 1
ATOM 743 O O . ARG A 1 101 ? 2.528 10.914 -14.845 1.00 84.19 101 ARG A O 1
ATOM 750 N N . LEU A 1 102 ? 3.001 11.515 -12.743 1.00 84.56 102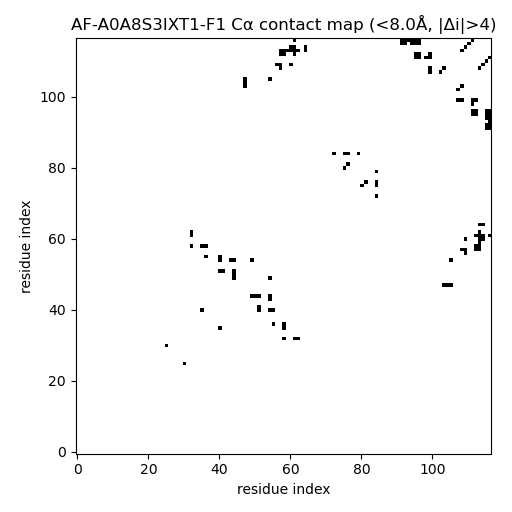 LEU A N 1
ATOM 751 C CA . LEU A 1 102 ? 3.648 12.774 -13.107 1.00 84.56 102 LEU A CA 1
ATOM 752 C C . LEU A 1 102 ? 5.067 12.590 -13.681 1.00 84.56 102 LEU A C 1
ATOM 754 O O . LEU A 1 102 ? 5.477 13.394 -14.514 1.00 84.56 102 LEU A O 1
ATOM 758 N N . TRP A 1 103 ? 5.820 11.569 -13.247 1.00 77.31 103 TRP A N 1
ATOM 759 C CA . TRP A 1 103 ? 7.243 11.413 -13.590 1.00 77.31 103 TRP A CA 1
ATOM 760 C C . TRP A 1 103 ? 7.572 9.967 -13.977 1.00 77.31 103 TRP A C 1
ATOM 762 O O . TRP A 1 103 ? 7.394 9.047 -13.183 1.00 77.31 103 TRP A O 1
ATOM 772 N N . ALA A 1 104 ? 8.123 9.773 -15.178 1.00 76.44 104 ALA A N 1
ATOM 773 C CA . ALA A 1 104 ? 8.554 8.469 -15.683 1.00 76.44 104 ALA A CA 1
ATOM 774 C C . ALA A 1 104 ? 10.003 8.158 -15.263 1.00 76.44 104 ALA A C 1
ATOM 776 O O . ALA A 1 104 ? 10.929 8.210 -16.071 1.00 76.44 104 ALA A O 1
ATOM 777 N N . ASN A 1 105 ? 10.217 7.874 -13.976 1.00 85.00 105 ASN A N 1
ATOM 778 C CA . ASN A 1 105 ? 11.526 7.491 -13.440 1.00 85.00 105 ASN A CA 1
ATOM 779 C C . ASN A 1 105 ? 11.394 6.280 -12.508 1.00 85.00 105 ASN A C 1
ATOM 781 O O . ASN A 1 105 ? 10.526 6.262 -11.641 1.00 85.00 105 ASN A O 1
ATOM 785 N N . VAL A 1 106 ? 12.275 5.282 -12.643 1.00 85.50 106 VAL A N 1
ATOM 786 C CA . VAL A 1 106 ? 12.185 4.048 -11.842 1.00 85.50 106 VAL A CA 1
ATOM 787 C C . VAL A 1 106 ? 12.316 4.299 -10.338 1.00 85.50 106 VAL A C 1
ATOM 789 O O . VAL A 1 106 ? 11.582 3.706 -9.555 1.00 85.50 106 VAL A O 1
ATOM 792 N N . TRP A 1 107 ? 13.185 5.227 -9.928 1.00 87.88 107 TRP A N 1
ATOM 793 C CA . TRP A 1 107 ? 13.349 5.599 -8.521 1.00 87.88 107 TRP A CA 1
ATOM 794 C C . TRP A 1 107 ? 12.087 6.250 -7.967 1.00 87.88 107 TRP A C 1
ATOM 796 O O . TRP A 1 107 ? 11.699 6.010 -6.825 1.00 87.88 107 TRP A O 1
ATOM 806 N N . PHE A 1 108 ? 11.414 7.029 -8.810 1.00 89.88 108 PHE A N 1
ATOM 807 C CA . PHE A 1 108 ? 10.145 7.646 -8.470 1.00 89.88 108 PHE A CA 1
ATOM 808 C C . PHE A 1 108 ? 9.025 6.606 -8.349 1.00 89.88 108 PHE A C 1
ATOM 810 O O . PHE A 1 108 ? 8.211 6.700 -7.434 1.00 89.88 108 PHE A O 1
ATOM 817 N N . TYR A 1 109 ? 9.017 5.568 -9.191 1.00 89.81 109 TYR A N 1
ATOM 818 C CA . TYR A 1 109 ? 8.077 4.451 -9.066 1.00 89.81 109 TYR A CA 1
ATOM 819 C C . TYR A 1 109 ? 8.319 3.603 -7.812 1.00 89.81 109 TYR A C 1
ATOM 821 O O . TYR A 1 109 ? 7.353 3.272 -7.129 1.00 89.81 109 TYR A O 1
ATOM 829 N N . TYR A 1 110 ? 9.575 3.318 -7.448 1.00 91.50 110 TYR A N 1
ATOM 830 C CA . TYR A 1 110 ? 9.883 2.631 -6.186 1.00 91.50 110 TYR A CA 1
ATOM 831 C C . TYR A 1 110 ? 9.342 3.385 -4.970 1.00 91.50 110 TYR A C 1
ATOM 833 O O . TYR A 1 110 ? 8.802 2.774 -4.052 1.00 91.50 110 TYR A O 1
ATOM 841 N N . PHE A 1 111 ? 9.456 4.713 -4.971 1.00 90.44 111 PHE A N 1
ATOM 842 C CA . PHE A 1 111 ? 8.966 5.531 -3.870 1.00 90.44 111 PHE A CA 1
ATOM 843 C C . PHE A 1 111 ? 7.436 5.661 -3.877 1.00 90.44 111 PHE A C 1
ATOM 845 O O . PHE A 1 111 ? 6.790 5.405 -2.865 1.00 90.44 111 PHE A O 1
ATOM 852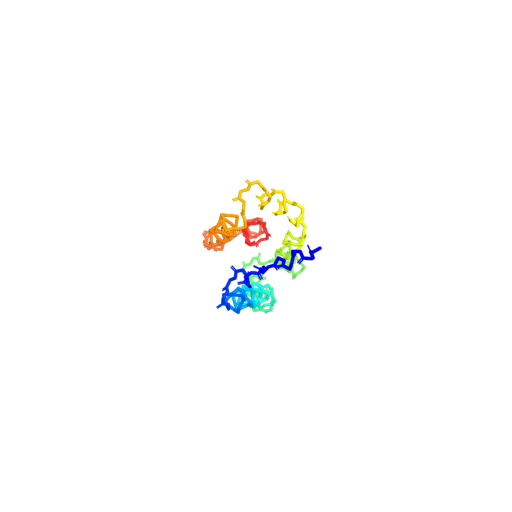 N N . THR A 1 112 ? 6.844 6.031 -5.014 1.00 92.06 112 THR A N 1
ATOM 853 C CA . THR A 1 112 ? 5.404 6.323 -5.101 1.00 92.06 112 THR A CA 1
ATOM 854 C C . THR A 1 112 ? 4.530 5.078 -5.036 1.00 92.06 112 THR A C 1
ATOM 856 O O . THR A 1 112 ? 3.589 5.064 -4.254 1.00 92.06 112 THR A O 1
ATOM 859 N N . ILE A 1 113 ? 4.838 4.039 -5.818 1.00 90.00 113 ILE A N 1
ATOM 860 C CA . ILE A 1 113 ? 4.062 2.790 -5.834 1.00 90.00 113 ILE A CA 1
ATOM 861 C C . ILE A 1 113 ? 4.500 1.880 -4.689 1.00 90.00 113 ILE A C 1
ATOM 863 O O . ILE A 1 113 ? 3.663 1.232 -4.087 1.00 90.00 113 ILE A O 1
ATOM 867 N N . GLY A 1 114 ? 5.798 1.809 -4.387 1.00 87.81 114 GLY A N 1
ATOM 868 C CA . GLY A 1 114 ? 6.302 0.863 -3.391 1.00 87.81 114 GLY A CA 1
ATOM 869 C C . GLY A 1 114 ? 6.149 1.326 -1.941 1.00 87.81 114 GLY A C 1
ATOM 870 O O . GLY A 1 114 ? 5.768 0.531 -1.093 1.00 87.81 114 GLY A O 1
ATOM 871 N N . ILE A 1 115 ? 6.492 2.583 -1.633 1.00 88.75 115 ILE A N 1
ATOM 872 C CA . ILE A 1 115 ? 6.569 3.073 -0.242 1.00 88.75 115 ILE A CA 1
ATOM 873 C C . ILE A 1 115 ? 5.331 3.880 0.156 1.00 88.75 115 ILE A C 1
ATOM 875 O O . ILE A 1 115 ? 4.871 3.760 1.289 1.00 88.75 115 ILE A O 1
ATOM 879 N N . MET A 1 116 ? 4.829 4.743 -0.733 1.00 88.38 116 MET A N 1
ATOM 880 C CA . MET A 1 116 ? 3.645 5.564 -0.445 1.00 88.38 116 MET A CA 1
ATOM 881 C C . MET A 1 116 ? 2.322 4.860 -0.758 1.00 88.38 116 MET A C 1
ATOM 883 O O . MET A 1 116 ? 1.311 5.259 -0.183 1.00 88.38 116 MET A O 1
ATOM 887 N N . GLY A 1 117 ? 2.344 3.915 -1.704 1.00 79.88 117 GLY A N 1
ATOM 888 C CA . GLY A 1 117 ? 1.183 3.193 -2.235 1.00 79.88 117 GLY A C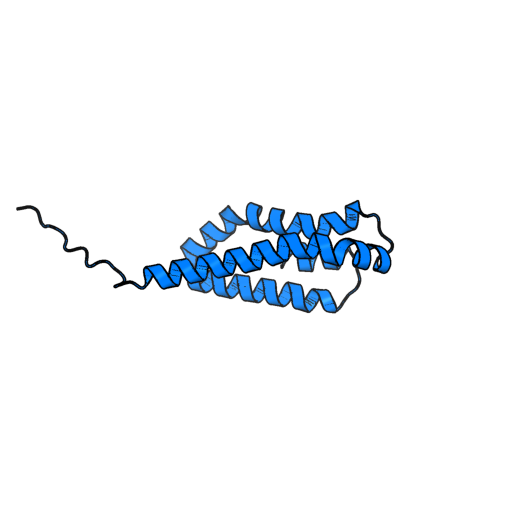A 1
ATOM 889 C C . GLY A 1 117 ? 0.577 2.180 -1.279 1.00 79.88 117 GLY A C 1
ATOM 890 O O . GLY A 1 117 ? 1.273 1.741 -0.337 1.00 79.88 117 GLY A O 1
#

Organism: NCBI:txid392030

Foldseek 3Di:
DPPPPPPPVVQPPCVVVVVVVVVVVCCVLVCCLVVCLVPCQVVLCVVLVDDSVLSSVLSVLQVVQVVVCVVVLVVCCVVPNDPVSVVVLVVQLVVLVVQLVPDSDSVSSSCSSRNRD

pLDDT: mean 86.63, std 10.98, range [39.78, 95.62]

Mean predicted aligned error: 7.02 Å

Nearest PDB structures (foldseek):
  6zgt-assembly1_A  TM=8.919E-01  e=5.598E-02  Syntrophobacter fumaroxidans MPOB
  6zgu-assembly2_B  TM=8.786E-01  e=2.042E-01  Syntrophobacter fumaroxidans MPOB
  8hpk-assembly1_A  TM=8.561E-01  e=1.939E-01  Oxalobacter formigenes
  8ufd-assembly1_A  TM=8.626E-01  e=5.321E+00  Mycobacterium tuberculosis
  6kkl-assembly1_A  TM=5.058E-01  e=9.403E+00  Escherichia coli K-12